Protein AF-A0A3B8XHL0-F1 (afdb_monomer)

Foldseek 3Di:
DVVVVVVPDPDDLFDLVVLCVVVVVVVVVLVVCCVPDDPDCPVVVVVSVVSVVVRVVVSVVVVVLVVVLVLLVVLCVVDPQDPLLVQVLVCQSPPDPDWDFLVNSCVSSVHDSVVSVVSVVVCVVSLQWDWDPDPDPTITIHGDDPVSSVVSPDDPPDD

Structure (mmCIF, N/CA/C/O backbone):
data_AF-A0A3B8XHL0-F1
#
_entry.id   AF-A0A3B8XHL0-F1
#
loop_
_atom_site.group_PDB
_atom_site.id
_atom_site.type_symbol
_atom_site.label_atom_id
_atom_site.label_alt_id
_atom_site.label_comp_id
_atom_site.label_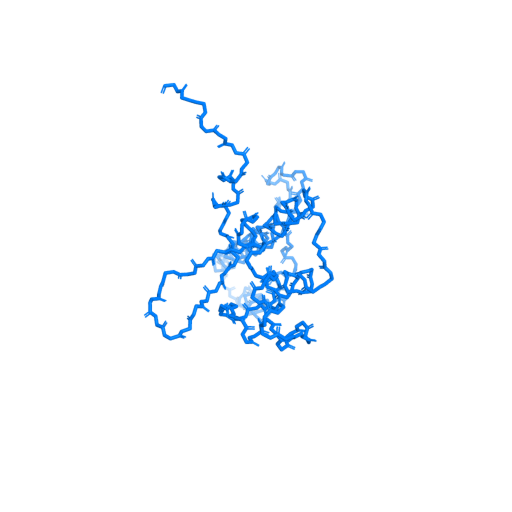asym_id
_atom_site.label_entity_id
_atom_site.label_seq_id
_atom_site.pdbx_PDB_ins_code
_atom_site.Cartn_x
_atom_site.Cartn_y
_atom_site.Cartn_z
_atom_site.occupancy
_atom_site.B_iso_or_equiv
_atom_site.auth_seq_id
_atom_site.auth_comp_id
_atom_site.auth_asym_id
_atom_site.auth_atom_id
_atom_site.pdbx_PDB_model_num
ATOM 1 N N . MET A 1 1 ? 10.069 9.871 -30.631 1.00 48.34 1 MET A N 1
ATOM 2 C CA . MET A 1 1 ? 10.544 8.569 -30.115 1.00 48.34 1 MET A CA 1
ATOM 3 C C . MET A 1 1 ? 9.911 7.449 -30.929 1.00 48.34 1 MET A C 1
ATOM 5 O O . MET A 1 1 ? 8.691 7.415 -31.005 1.00 48.34 1 MET A O 1
ATOM 9 N N . ALA A 1 2 ? 10.701 6.586 -31.573 1.00 53.16 2 ALA A N 1
ATOM 10 C CA . ALA A 1 2 ? 10.200 5.535 -32.471 1.00 53.16 2 ALA A CA 1
ATOM 11 C C . ALA A 1 2 ? 9.387 4.441 -31.746 1.00 53.16 2 ALA A C 1
ATOM 13 O O . ALA A 1 2 ? 8.385 3.985 -32.288 1.00 53.16 2 ALA A O 1
ATOM 14 N N . LEU A 1 3 ? 9.716 4.117 -30.487 1.00 49.75 3 LEU A N 1
ATOM 15 C CA . LEU A 1 3 ? 8.940 3.164 -29.675 1.00 49.75 3 LEU A CA 1
ATOM 16 C C . LEU A 1 3 ? 7.493 3.604 -29.433 1.00 49.75 3 LEU A C 1
ATOM 18 O O . LEU A 1 3 ? 6.574 2.802 -29.510 1.00 49.75 3 LEU A O 1
ATOM 22 N N . ALA A 1 4 ? 7.279 4.902 -29.221 1.00 47.94 4 ALA A N 1
ATOM 23 C CA . ALA A 1 4 ? 5.952 5.474 -29.007 1.00 47.94 4 ALA A CA 1
ATOM 24 C C . ALA A 1 4 ? 4.995 5.298 -30.196 1.00 47.94 4 ALA A C 1
ATOM 26 O O . ALA A 1 4 ? 3.788 5.429 -30.026 1.00 47.94 4 ALA A O 1
ATOM 27 N N . ARG A 1 5 ? 5.532 5.079 -31.403 1.00 52.53 5 ARG A N 1
ATOM 28 C CA . ARG A 1 5 ? 4.739 4.815 -32.610 1.00 52.53 5 ARG A CA 1
ATOM 29 C C . ARG A 1 5 ? 4.488 3.320 -32.821 1.00 52.53 5 ARG A C 1
ATOM 31 O O . ARG A 1 5 ? 3.521 2.985 -33.491 1.00 52.53 5 ARG A O 1
ATOM 38 N N . ALA A 1 6 ? 5.336 2.455 -32.262 1.00 55.34 6 ALA A N 1
ATOM 39 C CA . ALA A 1 6 ? 5.222 1.004 -32.383 1.00 55.34 6 ALA A CA 1
ATOM 40 C C . ALA A 1 6 ? 4.191 0.407 -31.409 1.00 55.34 6 ALA A C 1
ATOM 42 O O . ALA A 1 6 ? 3.508 -0.540 -31.771 1.00 55.34 6 ALA A O 1
ATOM 43 N N . ASP A 1 7 ? 4.043 0.991 -30.216 1.00 53.34 7 ASP A N 1
ATOM 44 C CA . ASP A 1 7 ? 3.249 0.403 -29.125 1.00 53.34 7 ASP A CA 1
ATOM 45 C C . ASP A 1 7 ? 1.727 0.637 -29.239 1.00 53.34 7 ASP A C 1
ATOM 47 O O . ASP A 1 7 ? 0.954 0.046 -28.500 1.00 53.34 7 ASP A O 1
ATOM 51 N N . GLN A 1 8 ? 1.275 1.522 -30.145 1.00 52.91 8 GLN A N 1
ATOM 52 C CA . GLN A 1 8 ? -0.135 1.915 -30.388 1.00 52.91 8 GLN A CA 1
ATOM 53 C C . GLN A 1 8 ? -1.006 2.239 -29.143 1.00 52.91 8 GLN A C 1
ATOM 55 O O . GLN A 1 8 ? -2.196 2.527 -29.282 1.00 52.91 8 GLN A O 1
ATOM 60 N N . ALA A 1 9 ? -0.436 2.274 -27.938 1.00 52.91 9 ALA A N 1
ATOM 61 C CA . ALA A 1 9 ? -1.136 2.531 -26.691 1.00 52.91 9 ALA A CA 1
ATOM 62 C C . ALA A 1 9 ? -1.371 4.037 -26.493 1.00 52.91 9 ALA A C 1
ATOM 64 O O . ALA A 1 9 ? -0.444 4.852 -26.532 1.00 52.91 9 ALA A O 1
ATOM 65 N N . ARG A 1 10 ? -2.640 4.415 -26.284 1.00 52.19 10 ARG A N 1
ATOM 66 C CA . ARG A 1 10 ? -3.069 5.808 -26.050 1.00 52.19 10 ARG A CA 1
ATOM 67 C C . ARG A 1 10 ? -2.586 6.372 -24.712 1.00 52.19 10 ARG A C 1
ATOM 69 O O . ARG A 1 10 ? -2.376 7.577 -24.619 1.00 52.19 10 ARG A O 1
ATOM 76 N N . GLU A 1 11 ? -2.390 5.520 -23.711 1.00 52.34 11 GLU A N 1
ATOM 77 C CA . GLU A 1 11 ? -1.971 5.903 -22.362 1.00 52.34 11 GLU A CA 1
ATOM 78 C C . GLU A 1 11 ? -0.703 5.131 -21.986 1.00 52.34 11 GLU A C 1
ATOM 80 O O . GLU A 1 11 ? -0.648 3.910 -22.123 1.00 52.34 11 GLU A O 1
ATOM 85 N N . ARG A 1 12 ? 0.344 5.853 -21.564 1.00 59.66 12 ARG A N 1
ATOM 86 C CA . ARG A 1 12 ? 1.608 5.250 -21.124 1.00 59.66 12 ARG A CA 1
ATOM 87 C C . ARG A 1 12 ? 1.632 5.194 -19.613 1.00 59.66 12 ARG A C 1
ATOM 89 O O . ARG A 1 12 ? 1.682 6.234 -18.963 1.00 59.66 12 ARG A O 1
ATOM 96 N N . PHE A 1 13 ? 1.677 3.983 -19.083 1.00 62.22 13 PHE A N 1
ATOM 97 C CA . PHE A 1 13 ? 1.801 3.759 -17.647 1.00 62.22 13 PHE A CA 1
ATOM 98 C C . PHE A 1 13 ? 3.260 3.562 -17.198 1.00 62.22 13 PHE A C 1
ATOM 100 O O . PHE A 1 13 ? 3.518 3.520 -16.003 1.00 62.22 13 PHE A O 1
ATOM 107 N N . TYR A 1 14 ? 4.225 3.525 -18.132 1.00 62.94 14 TYR A N 1
ATOM 108 C CA . TYR A 1 14 ? 5.657 3.364 -17.849 1.00 62.94 14 TYR A CA 1
ATOM 109 C C . TYR A 1 14 ? 6.500 4.577 -18.282 1.00 62.94 14 TYR A C 1
ATOM 111 O O . TYR A 1 14 ? 6.218 5.243 -19.283 1.00 62.94 14 TYR A O 1
ATOM 119 N N . SER A 1 15 ? 7.581 4.846 -17.537 1.00 74.62 15 SER A N 1
ATOM 120 C CA . SER A 1 15 ? 8.546 5.915 -17.828 1.00 74.62 15 SER A CA 1
ATOM 121 C C . SER A 1 15 ? 9.933 5.339 -18.077 1.00 74.62 15 SER A C 1
ATOM 123 O O . SER A 1 15 ? 10.700 5.053 -17.162 1.00 74.62 15 SER A O 1
ATOM 125 N N . MET A 1 16 ? 10.274 5.206 -19.355 1.00 71.44 16 MET A N 1
ATOM 126 C CA . MET A 1 16 ? 11.576 4.696 -19.772 1.00 71.44 16 MET A CA 1
ATOM 127 C C . MET A 1 16 ? 12.726 5.616 -19.317 1.00 71.44 16 MET A C 1
ATOM 129 O O . MET A 1 16 ? 13.761 5.136 -18.870 1.00 71.44 16 MET A O 1
ATOM 133 N N . SER A 1 17 ? 12.531 6.939 -19.327 1.00 75.12 17 SER A N 1
ATOM 134 C CA . SER A 1 17 ? 13.532 7.885 -18.816 1.00 75.12 17 SER A CA 1
ATOM 135 C C . SER A 1 17 ? 13.755 7.758 -17.307 1.00 75.12 17 SER A C 1
ATOM 137 O O . SER A 1 17 ? 14.884 7.919 -16.857 1.00 75.12 17 SER A O 1
ATOM 139 N N . ALA A 1 18 ? 12.712 7.440 -16.529 1.00 77.19 18 ALA A N 1
ATOM 140 C CA . ALA A 1 18 ? 12.878 7.149 -15.104 1.00 77.19 18 ALA A CA 1
ATOM 141 C C . ALA A 1 18 ? 13.705 5.870 -14.894 1.00 77.19 18 ALA A C 1
ATOM 143 O O . ALA A 1 18 ? 14.584 5.849 -14.037 1.00 77.19 18 ALA A O 1
ATOM 144 N N . GLN A 1 19 ? 13.489 4.844 -15.727 1.00 77.50 19 GLN A N 1
ATOM 145 C CA . GLN A 1 19 ? 14.264 3.606 -15.656 1.00 77.50 19 GLN A CA 1
ATOM 146 C C . GLN A 1 19 ? 15.728 3.786 -16.072 1.00 77.50 19 GLN A C 1
ATOM 148 O O . GLN A 1 19 ? 16.622 3.255 -15.416 1.00 77.50 19 GLN A O 1
ATOM 153 N N . ILE A 1 20 ? 15.993 4.574 -17.117 1.00 76.62 20 ILE A N 1
ATOM 154 C CA . ILE A 1 20 ? 17.365 4.929 -17.505 1.00 76.62 20 ILE A CA 1
ATOM 155 C C . ILE A 1 20 ? 18.081 5.667 -16.376 1.00 76.62 20 ILE A C 1
ATOM 157 O O . ILE A 1 20 ? 19.248 5.384 -16.127 1.00 76.62 20 ILE A O 1
ATOM 161 N N . GLU A 1 21 ? 17.415 6.597 -15.689 1.00 78.69 21 GLU A N 1
ATOM 162 C CA . GLU A 1 21 ? 18.031 7.344 -14.586 1.00 78.69 21 GLU A CA 1
ATOM 163 C C . GLU A 1 21 ? 18.417 6.422 -13.418 1.00 78.69 21 GLU A C 1
ATOM 165 O O . GLU A 1 21 ? 19.510 6.554 -12.861 1.00 78.69 21 GLU A O 1
ATOM 170 N N . LEU A 1 22 ? 17.568 5.440 -13.090 1.00 78.81 22 LEU A N 1
ATOM 171 C CA . LEU A 1 22 ? 17.883 4.401 -12.101 1.00 78.81 22 LEU A CA 1
ATOM 172 C C . LEU A 1 22 ? 19.097 3.557 -12.518 1.00 78.81 22 LEU A C 1
ATOM 174 O O . LEU A 1 22 ? 19.892 3.142 -11.675 1.00 78.81 22 LEU A O 1
ATOM 178 N N . GLU A 1 23 ? 19.275 3.343 -13.820 1.00 78.62 23 GLU A N 1
ATOM 179 C CA . GLU A 1 23 ? 20.342 2.528 -14.398 1.00 78.62 23 GLU A CA 1
ATOM 180 C C . GLU A 1 23 ? 21.449 3.349 -15.070 1.00 78.62 23 GLU A C 1
ATOM 182 O O . GLU A 1 23 ? 22.169 2.828 -15.927 1.00 78.62 23 GLU A O 1
ATOM 187 N N . ARG A 1 24 ? 21.634 4.621 -14.675 1.00 82.69 24 ARG A N 1
ATOM 188 C CA . ARG A 1 24 ? 22.486 5.571 -15.418 1.00 82.69 24 ARG A CA 1
ATOM 189 C C . ARG A 1 24 ? 23.879 5.028 -15.722 1.00 82.69 24 ARG A C 1
ATOM 191 O O . ARG A 1 24 ? 24.453 5.317 -16.764 1.00 82.69 24 ARG A O 1
ATOM 198 N N . ARG A 1 25 ? 24.439 4.254 -14.788 1.00 78.69 25 ARG A N 1
ATOM 199 C CA . ARG A 1 25 ? 25.781 3.687 -14.909 1.00 78.69 25 ARG A CA 1
ATOM 200 C C . ARG A 1 25 ? 25.841 2.683 -16.056 1.00 78.69 25 ARG A C 1
ATOM 202 O O . ARG A 1 25 ? 26.665 2.843 -16.942 1.00 78.69 25 ARG A O 1
ATOM 209 N N . ALA A 1 26 ? 24.907 1.735 -16.086 1.00 76.69 26 ALA A N 1
ATOM 210 C CA . ALA A 1 26 ? 24.812 0.758 -17.163 1.00 76.69 26 ALA A CA 1
ATOM 211 C C . ALA A 1 26 ? 24.522 1.433 -18.513 1.00 76.69 26 ALA A C 1
ATOM 213 O O . ALA A 1 26 ? 25.085 1.034 -19.526 1.00 76.69 26 ALA A O 1
ATOM 214 N N . TYR A 1 27 ? 23.710 2.495 -18.522 1.00 79.00 27 TYR A N 1
ATOM 215 C CA . TYR A 1 27 ? 23.472 3.297 -19.723 1.00 79.00 27 TYR A CA 1
ATOM 216 C C . TYR A 1 27 ? 24.771 3.896 -20.291 1.00 79.00 27 TYR A C 1
ATOM 218 O O . TYR A 1 27 ? 25.044 3.747 -21.482 1.00 79.00 27 TYR A O 1
ATOM 226 N N . TYR A 1 28 ? 25.592 4.536 -19.451 1.00 78.56 28 TYR A N 1
ATOM 227 C CA . TYR A 1 28 ? 26.866 5.111 -19.892 1.00 78.56 28 TYR A CA 1
ATOM 228 C C . TYR A 1 28 ? 27.919 4.049 -20.234 1.00 78.56 28 TYR A C 1
ATOM 230 O O . TYR A 1 28 ? 28.637 4.241 -21.210 1.00 78.56 28 TYR A O 1
ATOM 238 N N . ASP A 1 29 ? 27.956 2.916 -19.526 1.00 80.19 29 ASP A N 1
ATOM 239 C CA . ASP A 1 29 ? 28.851 1.792 -19.840 1.00 80.19 29 ASP A CA 1
ATOM 240 C C . ASP A 1 29 ? 28.563 1.232 -21.250 1.00 80.19 29 ASP A C 1
ATOM 242 O O . ASP A 1 29 ? 29.480 0.973 -22.032 1.00 80.19 29 ASP A O 1
ATOM 246 N N . GLN A 1 30 ? 27.281 1.101 -21.619 1.00 74.81 30 GLN A N 1
ATOM 247 C CA . GLN A 1 30 ? 26.883 0.696 -22.973 1.00 74.81 30 GLN A CA 1
ATOM 248 C C . GLN A 1 30 ? 27.214 1.771 -24.017 1.00 74.81 30 GLN A C 1
ATOM 250 O O . GLN A 1 30 ? 27.659 1.445 -25.116 1.00 74.81 30 GLN A O 1
ATOM 255 N N . LEU A 1 31 ? 27.029 3.053 -23.687 1.00 76.94 31 LEU A N 1
ATOM 256 C CA . LEU A 1 31 ? 27.335 4.163 -24.593 1.00 76.94 31 LEU A CA 1
ATOM 257 C C . LEU A 1 31 ? 28.843 4.261 -24.883 1.00 76.94 31 LEU A C 1
ATOM 259 O O . LEU A 1 31 ? 29.242 4.474 -26.026 1.00 76.94 31 LEU A O 1
ATOM 263 N N . GLU A 1 32 ? 29.677 4.070 -23.860 1.00 75.00 32 GLU A N 1
ATOM 264 C CA . GLU A 1 32 ? 31.137 4.079 -23.975 1.00 75.00 32 GLU A CA 1
ATOM 265 C C . GLU A 1 32 ? 31.648 2.862 -24.762 1.00 75.00 32 GLU A C 1
ATOM 267 O O . GLU A 1 32 ? 32.532 3.007 -25.611 1.00 75.00 32 GLU A O 1
ATOM 272 N N . GLY A 1 33 ? 31.050 1.682 -24.553 1.00 66.69 33 GLY A N 1
ATOM 273 C CA . GLY A 1 33 ? 31.362 0.469 -25.317 1.00 66.69 33 GLY A CA 1
ATOM 274 C C . GLY A 1 33 ? 31.061 0.602 -26.814 1.00 66.69 33 GLY A C 1
ATOM 275 O O . GLY A 1 33 ? 31.861 0.171 -27.641 1.00 66.69 33 GLY A O 1
ATOM 276 N N . GLN A 1 34 ? 29.960 1.269 -27.170 1.00 66.50 34 GLN A N 1
ATOM 277 C CA . GLN A 1 34 ?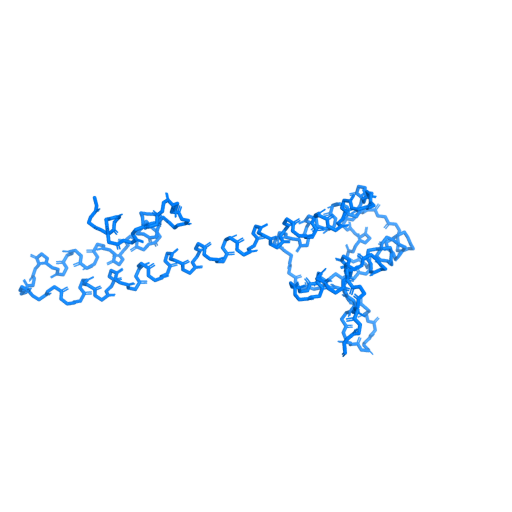 29.578 1.527 -28.565 1.00 66.50 34 GLN A CA 1
ATOM 278 C C . GLN A 1 34 ? 30.439 2.615 -29.232 1.00 66.50 34 GLN A C 1
ATOM 280 O O . GLN A 1 34 ? 30.628 2.597 -30.443 1.00 66.50 34 GLN A O 1
ATOM 285 N N . GLN A 1 35 ? 31.001 3.555 -28.463 1.00 63.91 35 GLN A N 1
ATOM 286 C CA . GLN A 1 35 ? 31.886 4.606 -28.992 1.00 63.91 35 GLN A CA 1
ATOM 287 C C . GLN A 1 35 ? 33.334 4.147 -29.224 1.00 63.91 35 GLN A C 1
ATOM 289 O O . GLN A 1 35 ? 34.085 4.835 -29.917 1.00 63.91 35 GLN A O 1
ATOM 294 N N . ARG A 1 36 ? 33.748 3.016 -28.639 1.00 63.12 36 ARG A N 1
ATOM 295 C CA . ARG A 1 36 ? 35.120 2.482 -28.731 1.00 63.12 36 ARG A CA 1
ATOM 296 C C . ARG A 1 36 ? 35.218 1.109 -29.416 1.00 63.12 36 ARG A C 1
ATOM 298 O O . ARG A 1 36 ? 36.324 0.582 -29.517 1.00 63.12 36 ARG A O 1
ATOM 305 N N . GLY A 1 37 ? 34.096 0.537 -29.856 1.00 61.53 37 GLY A N 1
ATOM 306 C CA . GLY A 1 37 ? 33.991 -0.819 -30.405 1.00 61.53 37 GLY A CA 1
ATOM 307 C C . GLY A 1 37 ? 33.569 -0.888 -31.877 1.00 61.53 37 GLY A C 1
ATOM 308 O O . GLY A 1 37 ? 33.370 0.130 -32.535 1.00 61.53 37 GLY A O 1
ATOM 309 N N . ASP A 1 38 ? 33.457 -2.118 -32.385 1.00 65.62 38 ASP A N 1
ATOM 310 C CA . ASP A 1 38 ? 32.953 -2.442 -33.728 1.00 65.62 38 ASP A CA 1
ATOM 311 C C . ASP A 1 38 ? 31.447 -2.115 -33.866 1.00 65.62 38 ASP A C 1
ATOM 313 O O . ASP A 1 38 ? 30.757 -1.897 -32.872 1.00 65.62 38 ASP A O 1
ATOM 317 N N . THR A 1 39 ? 30.915 -2.121 -35.092 1.00 69.88 39 THR A N 1
ATOM 318 C CA . THR A 1 39 ? 29.533 -1.728 -35.467 1.00 69.88 39 THR A CA 1
ATOM 319 C C . THR A 1 39 ? 28.443 -2.679 -34.922 1.00 69.88 39 THR A C 1
ATOM 321 O O . THR A 1 39 ? 27.289 -2.637 -35.353 1.00 69.88 39 THR A O 1
ATOM 324 N N . ASP A 1 40 ? 28.782 -3.565 -33.983 1.00 75.56 40 ASP A N 1
ATOM 325 C CA . ASP A 1 40 ? 27.841 -4.489 -33.360 1.00 75.56 40 ASP A CA 1
ATOM 326 C C . ASP A 1 40 ? 27.020 -3.797 -32.258 1.00 75.56 40 ASP A C 1
ATOM 328 O O . ASP A 1 40 ? 27.442 -3.617 -31.112 1.00 75.56 40 ASP A O 1
ATOM 332 N N . ILE A 1 41 ? 25.790 -3.438 -32.620 1.00 81.25 41 ILE A N 1
ATOM 333 C CA . ILE A 1 41 ? 24.802 -2.816 -31.731 1.00 81.25 41 ILE A CA 1
ATOM 334 C C . ILE A 1 41 ? 24.019 -3.836 -30.886 1.00 81.25 41 ILE A C 1
ATOM 336 O O . ILE A 1 41 ? 23.161 -3.442 -30.091 1.00 81.25 41 ILE A O 1
ATOM 340 N N . THR A 1 42 ? 24.274 -5.140 -31.041 1.00 84.81 42 THR A N 1
ATOM 341 C CA . THR A 1 42 ? 23.531 -6.210 -30.351 1.00 84.81 42 THR A CA 1
ATOM 342 C C . THR A 1 42 ? 23.564 -6.078 -28.822 1.00 84.81 42 THR A C 1
ATOM 344 O O . THR A 1 42 ? 22.495 -6.172 -28.213 1.00 84.81 42 THR A O 1
ATOM 347 N N . PRO A 1 43 ? 24.711 -5.786 -28.168 1.00 82.19 43 PRO A N 1
ATOM 348 C CA . PRO A 1 43 ? 24.757 -5.617 -26.711 1.00 82.19 43 PRO A CA 1
ATOM 349 C C . PRO A 1 43 ? 23.923 -4.428 -26.219 1.00 82.19 43 PRO A C 1
ATOM 351 O O . PRO A 1 43 ? 23.260 -4.505 -25.183 1.00 82.19 43 PRO A O 1
ATOM 354 N N . TRP A 1 44 ? 23.904 -3.343 -26.998 1.00 79.56 44 TRP A N 1
ATOM 355 C CA . TRP A 1 44 ? 23.106 -2.163 -26.688 1.00 79.56 44 TRP A CA 1
ATOM 356 C C . TRP A 1 44 ? 21.606 -2.454 -26.813 1.00 79.56 44 TRP A C 1
ATOM 358 O O . TRP A 1 44 ? 20.835 -2.084 -25.928 1.00 79.56 44 TRP A O 1
ATOM 368 N N . LEU A 1 45 ? 21.192 -3.164 -27.871 1.00 83.00 45 LEU A N 1
ATOM 369 C CA . LEU A 1 45 ? 19.799 -3.582 -28.059 1.00 83.00 45 LEU A CA 1
ATOM 370 C C . LEU A 1 45 ? 19.328 -4.541 -26.957 1.00 83.00 45 LEU A C 1
ATOM 372 O O . LEU A 1 45 ? 18.222 -4.371 -26.447 1.00 83.00 45 LEU A O 1
ATOM 376 N N . ASP A 1 46 ? 20.156 -5.506 -26.554 1.00 86.19 46 ASP A N 1
ATOM 377 C CA . ASP A 1 46 ? 19.843 -6.428 -25.456 1.00 86.19 46 ASP A CA 1
ATOM 378 C C . ASP A 1 46 ? 19.642 -5.679 -24.129 1.00 86.19 46 ASP A C 1
ATOM 380 O O . ASP A 1 46 ? 18.620 -5.856 -23.457 1.00 86.19 46 ASP A O 1
ATOM 384 N N . TRP A 1 47 ? 20.561 -4.774 -23.776 1.00 85.19 47 TRP A N 1
ATOM 385 C CA . TRP A 1 47 ? 20.411 -3.942 -22.581 1.00 85.19 47 TRP A CA 1
ATOM 386 C C . TRP A 1 47 ? 19.155 -3.066 -22.652 1.00 85.19 47 TRP A C 1
ATOM 388 O O . TRP A 1 47 ? 18.393 -2.992 -21.684 1.00 85.19 47 TRP A O 1
ATOM 398 N N . PHE A 1 48 ? 18.907 -2.443 -23.804 1.00 80.50 48 PHE A N 1
ATOM 399 C CA . PHE A 1 48 ? 17.763 -1.565 -24.021 1.00 80.50 48 PHE A CA 1
ATOM 400 C C . PHE A 1 48 ? 16.428 -2.301 -23.854 1.00 80.50 48 PHE A C 1
ATOM 402 O O . PHE A 1 48 ? 15.539 -1.816 -23.153 1.00 80.50 48 PHE A O 1
ATOM 409 N N . LEU A 1 49 ? 16.283 -3.484 -24.458 1.00 86.56 49 LEU A N 1
ATOM 410 C CA . LEU A 1 49 ? 15.068 -4.295 -24.344 1.00 86.56 49 LEU A CA 1
ATOM 411 C C . LEU A 1 49 ? 14.848 -4.782 -22.909 1.00 86.56 49 LEU A C 1
ATOM 413 O O . LEU A 1 49 ? 13.721 -4.753 -22.418 1.00 86.56 49 LEU A O 1
ATOM 417 N N . LYS A 1 50 ? 15.918 -5.148 -22.197 1.00 86.88 50 LYS A N 1
ATOM 418 C CA . LYS A 1 50 ? 15.851 -5.499 -20.771 1.00 86.88 50 LYS A CA 1
ATOM 419 C C . LYS A 1 50 ? 15.440 -4.310 -19.896 1.00 86.88 50 LYS A C 1
ATOM 421 O O . LYS A 1 50 ? 14.645 -4.478 -18.975 1.00 86.88 50 LYS A O 1
ATOM 426 N N . CYS A 1 51 ? 15.965 -3.118 -20.178 1.00 81.31 51 CYS A N 1
ATOM 427 C CA . CYS A 1 51 ? 15.589 -1.879 -19.494 1.00 81.31 51 CYS A CA 1
ATOM 428 C C . CYS A 1 51 ? 14.106 -1.554 -19.725 1.00 81.31 51 CYS A C 1
ATOM 430 O O . CYS A 1 51 ? 13.378 -1.252 -18.780 1.00 81.31 51 CYS A O 1
ATOM 432 N N . LEU A 1 52 ? 13.632 -1.701 -20.965 1.00 82.12 52 LEU A N 1
ATOM 433 C CA . LEU A 1 52 ? 12.220 -1.543 -21.298 1.00 82.12 52 LEU A CA 1
ATOM 434 C C . LEU A 1 52 ? 11.339 -2.550 -20.547 1.00 82.12 52 LEU A C 1
ATOM 436 O O . LEU A 1 52 ? 10.332 -2.143 -19.974 1.00 82.12 52 LEU A O 1
ATOM 440 N N . GLY A 1 53 ? 11.732 -3.827 -20.506 1.00 87.06 53 GLY A N 1
ATOM 441 C CA . GLY A 1 53 ? 11.021 -4.862 -19.747 1.00 87.06 53 GLY A CA 1
ATOM 442 C C . GLY A 1 53 ? 10.849 -4.480 -18.276 1.00 87.06 53 GLY A C 1
ATOM 443 O O . GLY A 1 53 ? 9.726 -4.426 -17.785 1.00 87.06 53 GLY A O 1
ATOM 444 N N . ARG A 1 54 ? 11.936 -4.069 -17.609 1.00 86.12 54 ARG A N 1
ATOM 445 C CA . ARG A 1 54 ? 11.888 -3.617 -16.205 1.00 86.12 54 ARG A CA 1
ATOM 446 C C . ARG A 1 54 ? 11.029 -2.373 -15.988 1.00 86.12 54 ARG A C 1
ATOM 448 O O . ARG A 1 54 ? 10.432 -2.223 -14.923 1.00 86.12 54 ARG A O 1
ATOM 455 N N . ALA A 1 55 ? 10.981 -1.461 -16.959 1.00 79.19 55 ALA A N 1
ATOM 456 C CA . ALA A 1 55 ? 10.122 -0.281 -16.878 1.00 79.19 55 ALA A CA 1
ATOM 457 C C . ALA A 1 55 ? 8.632 -0.657 -16.950 1.00 79.19 55 ALA A C 1
ATOM 459 O O . ALA A 1 55 ? 7.815 -0.047 -16.262 1.00 79.19 55 ALA A O 1
ATOM 460 N N . ILE A 1 56 ? 8.286 -1.651 -17.774 1.00 84.31 56 ILE A N 1
ATOM 461 C CA . ILE A 1 56 ? 6.921 -2.176 -17.889 1.00 84.31 56 ILE A CA 1
ATOM 462 C C . ILE A 1 56 ? 6.532 -2.930 -16.613 1.00 84.31 56 ILE A C 1
ATOM 464 O O . ILE A 1 56 ? 5.461 -2.672 -16.075 1.00 84.31 56 ILE A O 1
ATOM 468 N N . GLU A 1 57 ? 7.411 -3.783 -16.082 1.00 87.75 57 GLU A N 1
ATOM 469 C CA . GLU A 1 57 ? 7.176 -4.514 -14.826 1.00 87.75 57 GLU A CA 1
ATOM 470 C C . GLU A 1 57 ? 6.906 -3.562 -13.651 1.00 87.75 57 GLU A C 1
ATOM 472 O O . GLU A 1 57 ? 5.921 -3.717 -12.937 1.00 87.75 57 GLU A O 1
ATOM 477 N N . GLN A 1 58 ? 7.710 -2.507 -13.493 1.00 82.88 58 GLN A N 1
ATOM 478 C CA . GLN A 1 58 ? 7.485 -1.512 -12.434 1.00 82.88 58 GLN A CA 1
ATOM 479 C C . GLN A 1 58 ? 6.180 -0.733 -12.599 1.00 82.88 58 GLN A C 1
ATOM 481 O O . GLN A 1 58 ? 5.548 -0.364 -11.607 1.00 82.88 58 GLN A O 1
ATOM 486 N N . ALA A 1 59 ? 5.783 -0.445 -13.838 1.00 79.62 59 ALA A N 1
ATOM 487 C CA . ALA A 1 59 ? 4.502 0.191 -14.103 1.00 79.62 59 ALA A CA 1
ATOM 488 C C . ALA A 1 59 ? 3.335 -0.721 -13.713 1.00 79.62 59 ALA A C 1
ATOM 490 O O . ALA A 1 59 ? 2.377 -0.247 -13.101 1.00 79.62 59 ALA A O 1
ATOM 491 N N . ASP A 1 60 ? 3.435 -2.012 -14.028 1.00 85.69 60 ASP A N 1
ATOM 492 C CA . ASP A 1 60 ? 2.432 -3.014 -13.676 1.00 85.69 60 ASP A CA 1
ATOM 493 C C . ASP A 1 60 ? 2.324 -3.189 -12.154 1.00 85.69 60 ASP A C 1
ATOM 495 O O . ASP A 1 60 ? 1.231 -3.097 -11.597 1.00 85.69 60 ASP A O 1
ATOM 499 N N . GLU A 1 61 ? 3.453 -3.298 -11.445 1.00 87.25 61 GLU A N 1
ATOM 500 C CA . GLU A 1 61 ? 3.484 -3.357 -9.977 1.00 87.25 61 GLU A CA 1
ATOM 501 C C . GLU A 1 61 ? 2.872 -2.106 -9.331 1.00 87.25 61 GLU A C 1
ATOM 503 O O . GLU A 1 61 ? 2.067 -2.194 -8.396 1.00 87.25 61 GLU A O 1
ATOM 508 N N . MET A 1 62 ? 3.224 -0.919 -9.839 1.00 84.75 62 MET A N 1
ATOM 509 C CA . MET A 1 62 ? 2.668 0.340 -9.352 1.00 84.75 62 MET A CA 1
ATOM 510 C C . MET A 1 62 ? 1.155 0.384 -9.570 1.00 84.75 62 MET A C 1
ATOM 512 O O . MET A 1 62 ? 0.414 0.694 -8.633 1.00 84.75 62 MET A O 1
ATOM 516 N N . LEU A 1 63 ? 0.689 0.044 -10.773 1.00 87.56 63 LEU A N 1
ATOM 517 C CA . LEU A 1 63 ? -0.728 0.039 -11.113 1.00 87.56 63 LEU A CA 1
ATOM 518 C C . LEU A 1 63 ? -1.501 -0.980 -10.270 1.00 87.56 63 LEU A C 1
ATOM 520 O O . LEU A 1 63 ? -2.538 -0.630 -9.704 1.00 87.56 63 LEU A O 1
ATOM 524 N N . GLY A 1 64 ? -0.967 -2.192 -10.114 1.00 88.81 64 GLY A N 1
ATOM 525 C CA . GLY A 1 64 ? -1.515 -3.226 -9.241 1.00 88.81 64 GLY A CA 1
ATOM 526 C C . GLY A 1 64 ? -1.670 -2.724 -7.807 1.00 88.81 64 GLY A C 1
ATOM 527 O O . GLY A 1 64 ? -2.754 -2.813 -7.231 1.00 88.81 64 GLY A O 1
ATOM 528 N N . SER A 1 65 ? -0.643 -2.072 -7.254 1.00 88.50 65 SER A N 1
ATOM 529 C CA . SER A 1 65 ? -0.715 -1.505 -5.900 1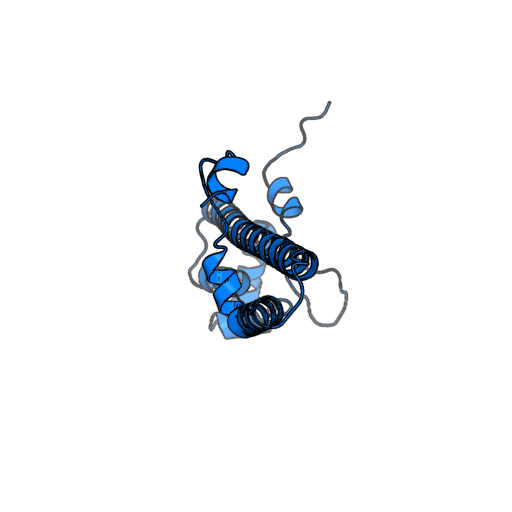.00 88.50 65 SER A CA 1
ATOM 530 C C . SER A 1 65 ? -1.797 -0.422 -5.757 1.00 88.50 65 SER A C 1
ATOM 532 O O . SER A 1 65 ? -2.504 -0.376 -4.747 1.00 88.50 65 SER A O 1
ATOM 534 N N . VAL A 1 66 ? -1.970 0.432 -6.772 1.00 90.12 66 VAL A N 1
ATOM 535 C CA . VAL A 1 66 ? -2.979 1.503 -6.781 1.00 90.12 66 VAL A CA 1
ATOM 536 C C . VAL A 1 66 ? -4.387 0.919 -6.883 1.00 90.12 66 VAL A C 1
ATOM 538 O O . VAL A 1 66 ? -5.264 1.296 -6.101 1.00 90.12 66 VAL A O 1
ATOM 541 N N . LEU A 1 67 ? -4.607 -0.026 -7.801 1.00 91.50 67 LEU A N 1
ATOM 542 C CA . LEU A 1 67 ? -5.894 -0.702 -7.976 1.00 91.50 67 LEU A CA 1
ATOM 543 C C . LEU A 1 67 ? -6.280 -1.501 -6.731 1.00 91.50 67 LEU A C 1
ATOM 545 O O . LEU A 1 67 ? -7.426 -1.430 -6.285 1.00 91.50 67 LEU A O 1
ATOM 549 N N . TYR A 1 68 ? -5.323 -2.199 -6.122 1.00 92.94 68 TYR A N 1
ATOM 550 C CA . TYR A 1 68 ? -5.535 -2.922 -4.877 1.00 92.94 68 TYR A CA 1
ATOM 551 C C . TYR A 1 68 ? -5.978 -1.990 -3.741 1.00 92.94 68 TYR A C 1
ATOM 553 O O . TYR A 1 68 ? -7.013 -2.226 -3.109 1.00 92.94 68 TYR A O 1
ATOM 561 N N . LYS A 1 69 ? -5.262 -0.874 -3.527 1.00 93.81 69 LYS A N 1
ATOM 562 C CA . LYS A 1 69 ? -5.650 0.153 -2.543 1.00 93.81 69 LYS A CA 1
ATOM 563 C C . LYS A 1 69 ? -7.059 0.678 -2.803 1.00 93.81 69 LYS A C 1
ATOM 565 O O . LYS A 1 69 ? -7.843 0.807 -1.863 1.00 93.81 69 LYS A O 1
ATOM 570 N N . ALA A 1 70 ? -7.394 0.956 -4.063 1.00 92.12 70 ALA A N 1
ATOM 571 C CA . ALA A 1 70 ? -8.718 1.433 -4.439 1.00 92.12 70 ALA A CA 1
ATOM 572 C C . ALA A 1 70 ? -9.816 0.417 -4.086 1.00 92.12 70 ALA A C 1
ATOM 574 O O . ALA A 1 70 ? -10.818 0.805 -3.487 1.00 92.12 70 ALA A O 1
ATOM 575 N N . ARG A 1 71 ? -9.615 -0.876 -4.375 1.00 93.50 71 ARG A N 1
ATOM 576 C CA . ARG A 1 71 ? -10.579 -1.943 -4.045 1.00 93.50 71 ARG A CA 1
ATOM 577 C C . ARG A 1 71 ? -10.801 -2.081 -2.538 1.00 93.50 71 ARG A C 1
ATOM 579 O O . ARG A 1 71 ? -11.947 -2.122 -2.092 1.00 93.50 71 ARG A O 1
ATOM 586 N N . VAL A 1 72 ? -9.730 -2.069 -1.740 1.00 94.75 72 VAL A N 1
ATOM 587 C CA . VAL A 1 72 ?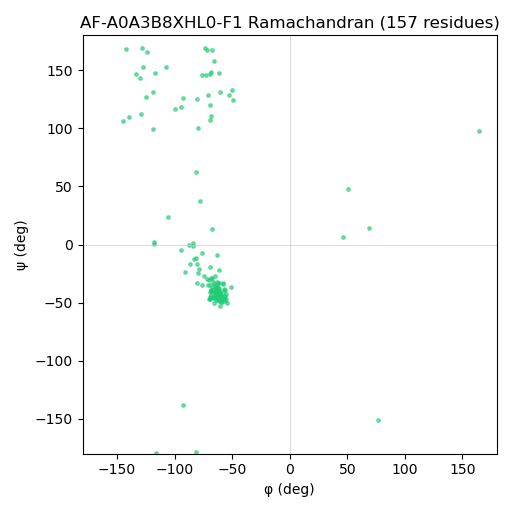 -9.841 -2.108 -0.269 1.00 94.75 72 VAL A CA 1
ATOM 588 C C . VAL A 1 72 ? -10.644 -0.910 0.247 1.00 94.75 72 VAL A C 1
ATOM 590 O O . VAL A 1 72 ? -11.534 -1.072 1.083 1.00 94.75 72 VAL A O 1
ATOM 593 N N . TRP A 1 73 ? -10.391 0.292 -0.281 1.00 95.12 73 TRP A N 1
ATOM 594 C CA . TRP A 1 73 ? -11.139 1.491 0.108 1.00 95.12 73 TRP A CA 1
ATOM 595 C C . TRP A 1 73 ? -12.592 1.489 -0.366 1.00 95.12 73 TRP A C 1
ATOM 597 O O . TRP A 1 73 ? -13.458 1.959 0.369 1.00 95.12 73 TRP A O 1
ATOM 607 N N . GLN A 1 74 ? -12.894 0.927 -1.537 1.00 92.75 74 GLN A N 1
ATOM 608 C CA . GLN A 1 74 ? -14.273 0.737 -1.994 1.00 92.75 74 GLN A CA 1
ATOM 609 C C . GLN A 1 74 ? -15.069 -0.120 -1.003 1.00 92.75 74 GLN A C 1
ATOM 611 O O . GLN A 1 74 ? -16.140 0.297 -0.562 1.00 92.75 74 GLN A O 1
ATOM 616 N N . GLN A 1 75 ? -14.517 -1.255 -0.566 1.00 91.44 75 GLN A N 1
ATOM 617 C CA . 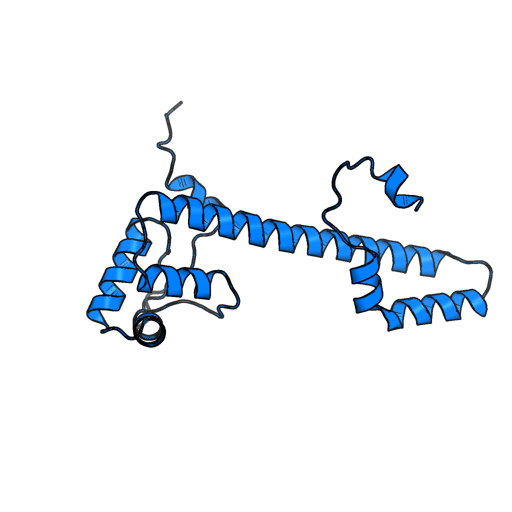GLN A 1 75 ? -15.148 -2.110 0.443 1.00 91.44 75 GLN A CA 1
ATOM 618 C C . GLN A 1 75 ? -15.228 -1.425 1.816 1.00 91.44 75 GLN A C 1
ATOM 620 O O . GLN A 1 75 ? -16.247 -1.504 2.507 1.00 91.44 75 GLN A O 1
ATOM 625 N N . ALA A 1 76 ? -14.186 -0.687 2.210 1.00 93.56 76 ALA A N 1
ATOM 626 C CA . ALA A 1 76 ? -14.179 0.057 3.466 1.00 93.56 76 ALA A CA 1
ATOM 627 C C . ALA A 1 76 ? -15.224 1.182 3.501 1.00 93.56 76 ALA A C 1
ATOM 629 O O . ALA A 1 76 ? -15.715 1.514 4.579 1.00 93.56 76 ALA A O 1
ATOM 630 N N . ASN A 1 77 ? -15.598 1.734 2.346 1.00 91.00 77 ASN A N 1
ATOM 631 C CA . ASN A 1 77 ? -16.575 2.813 2.231 1.00 91.00 77 ASN A CA 1
ATOM 632 C C . ASN A 1 77 ? -18.036 2.337 2.226 1.00 91.00 77 ASN A C 1
ATOM 634 O O . ASN A 1 77 ? -18.917 3.165 2.446 1.00 91.00 77 ASN A O 1
ATOM 638 N N . LEU A 1 78 ? -18.311 1.032 2.068 1.00 90.69 78 LEU A N 1
ATOM 639 C CA . LEU A 1 78 ? -19.670 0.480 2.222 1.00 90.69 78 LEU A CA 1
ATOM 640 C C . LEU A 1 78 ? -20.252 0.762 3.619 1.00 90.69 78 LEU A C 1
ATOM 642 O O . LEU A 1 78 ? -21.448 0.990 3.776 1.00 90.69 78 LEU A O 1
ATOM 646 N N . LYS A 1 79 ? -19.386 0.776 4.638 1.00 90.38 79 LYS A N 1
ATOM 647 C CA . LYS A 1 79 ? -19.697 1.158 6.019 1.00 90.38 79 LYS A CA 1
ATOM 648 C C . LYS A 1 79 ? -18.528 1.989 6.551 1.00 90.38 79 LYS A C 1
ATOM 650 O O . LYS A 1 79 ? -17.471 1.408 6.772 1.00 90.38 79 LYS A O 1
ATOM 655 N N . PRO A 1 80 ? -18.659 3.306 6.776 1.00 90.62 80 PRO A N 1
ATOM 656 C CA . PRO A 1 80 ? -17.522 4.151 7.140 1.00 90.62 80 PRO A CA 1
ATOM 657 C C . PRO A 1 80 ? -16.681 3.575 8.291 1.00 90.62 80 PRO A C 1
ATOM 659 O O . PRO A 1 80 ? -17.194 3.278 9.369 1.00 90.62 80 PRO A O 1
ATOM 662 N N . VAL A 1 81 ? -15.379 3.398 8.048 1.00 94.62 81 VAL A N 1
ATOM 663 C CA . VAL A 1 81 ? -14.409 3.023 9.089 1.00 94.62 81 VAL A CA 1
ATOM 664 C C . VAL A 1 81 ? -14.195 4.177 10.067 1.00 94.62 81 VAL A C 1
ATOM 666 O O . VAL A 1 81 ? -14.211 5.349 9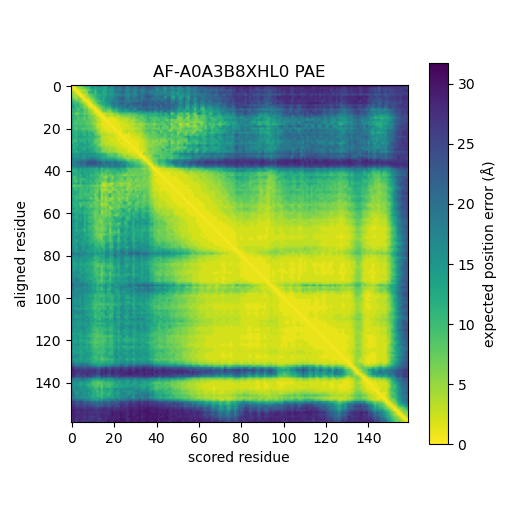.679 1.00 94.62 81 VAL A O 1
ATOM 669 N N . ASN A 1 82 ? -13.947 3.846 11.334 1.00 95.75 82 ASN A N 1
ATOM 670 C CA . ASN A 1 82 ? -13.538 4.840 12.326 1.00 95.75 82 ASN A CA 1
ATOM 671 C C . ASN A 1 82 ? -12.075 5.285 12.107 1.00 95.75 82 ASN A C 1
ATOM 673 O O . ASN A 1 82 ? -11.330 4.671 11.341 1.00 95.75 82 ASN A O 1
ATOM 677 N N . ASP A 1 83 ? -11.634 6.338 12.799 1.00 96.75 83 ASP A N 1
ATOM 678 C CA . ASP A 1 83 ? -10.291 6.904 12.589 1.00 96.75 83 ASP A CA 1
ATOM 679 C C . ASP A 1 83 ? -9.149 5.939 12.938 1.00 96.75 83 ASP A C 1
ATOM 681 O O . ASP A 1 83 ? -8.113 5.940 12.272 1.00 96.75 83 ASP A O 1
ATOM 685 N N . ARG A 1 84 ? -9.341 5.064 13.934 1.00 97.38 84 ARG A N 1
ATOM 686 C CA . ARG A 1 84 ? -8.345 4.045 14.311 1.00 97.38 84 ARG A CA 1
ATOM 687 C C . ARG A 1 84 ? -8.215 2.978 13.230 1.00 97.38 84 ARG A C 1
ATOM 689 O O . ARG A 1 84 ? -7.104 2.639 12.831 1.00 97.38 84 ARG A O 1
ATOM 696 N N . GLN A 1 85 ? -9.347 2.494 12.728 1.00 97.31 85 GLN A N 1
ATOM 697 C CA . GLN A 1 85 ? -9.407 1.538 11.627 1.00 97.31 85 GLN A CA 1
ATOM 698 C C . GLN A 1 85 ? -8.795 2.133 10.356 1.00 97.31 85 GLN A C 1
ATOM 700 O O . GLN A 1 85 ? -7.967 1.487 9.721 1.00 97.31 85 GLN A O 1
ATOM 705 N N . ARG A 1 86 ? -9.128 3.389 10.024 1.00 96.94 86 ARG A N 1
ATOM 706 C CA . ARG A 1 86 ? -8.544 4.118 8.888 1.00 96.94 86 ARG A CA 1
ATOM 707 C C . ARG A 1 86 ? -7.025 4.225 9.004 1.00 96.94 86 ARG A C 1
ATOM 709 O O . ARG A 1 86 ? -6.325 3.939 8.036 1.00 96.94 86 ARG A O 1
ATOM 716 N N . LEU A 1 87 ? -6.515 4.599 10.179 1.00 96.75 87 LEU A N 1
ATOM 717 C CA . LEU A 1 87 ? -5.077 4.671 10.448 1.00 96.75 87 LEU A CA 1
ATOM 718 C C . LEU A 1 87 ? -4.392 3.320 10.206 1.00 96.75 87 LEU A C 1
ATOM 720 O O . LEU A 1 87 ? -3.346 3.262 9.560 1.00 96.75 87 LEU A O 1
ATOM 724 N N . VAL A 1 88 ? -4.981 2.239 10.718 1.00 96.50 88 VAL A N 1
ATOM 725 C CA . VAL A 1 88 ? -4.418 0.893 10.584 1.00 96.50 88 VAL A CA 1
ATOM 726 C C . VAL A 1 88 ? -4.448 0.413 9.135 1.00 96.50 88 VAL A C 1
ATOM 728 O O . VAL A 1 88 ? -3.430 -0.081 8.658 1.00 96.50 88 VAL A O 1
ATOM 731 N N . LEU A 1 89 ? -5.565 0.595 8.428 1.00 96.44 89 LEU A N 1
ATOM 732 C CA . LEU A 1 89 ? -5.689 0.214 7.020 1.00 96.44 89 LEU A CA 1
ATOM 733 C C . LEU A 1 89 ? -4.690 0.973 6.145 1.00 96.44 89 LEU A C 1
ATOM 735 O O . LEU A 1 89 ? -3.964 0.334 5.392 1.00 96.44 89 LEU A O 1
ATOM 739 N N . ASN A 1 90 ? -4.569 2.297 6.305 1.00 95.50 90 ASN A N 1
ATOM 740 C CA . ASN A 1 90 ? -3.546 3.081 5.602 1.00 95.50 90 ASN A CA 1
ATOM 741 C C . ASN A 1 90 ? -2.146 2.532 5.878 1.00 95.50 90 ASN A C 1
ATOM 743 O O . ASN A 1 90 ? -1.390 2.255 4.952 1.00 95.50 90 ASN A O 1
ATOM 747 N N . ARG A 1 91 ? -1.819 2.286 7.155 1.00 95.19 91 ARG A N 1
ATOM 748 C CA . ARG A 1 91 ? -0.498 1.764 7.509 1.00 95.19 91 ARG A CA 1
ATOM 749 C C . ARG A 1 91 ? -0.229 0.413 6.858 1.00 95.19 91 ARG A C 1
ATOM 751 O O . ARG A 1 91 ? 0.898 0.223 6.419 1.00 95.19 91 ARG A O 1
ATOM 758 N N . MET A 1 92 ? -1.222 -0.483 6.831 1.00 95.31 92 MET A N 1
ATOM 759 C CA . MET A 1 92 ? -1.128 -1.825 6.245 1.00 95.31 92 M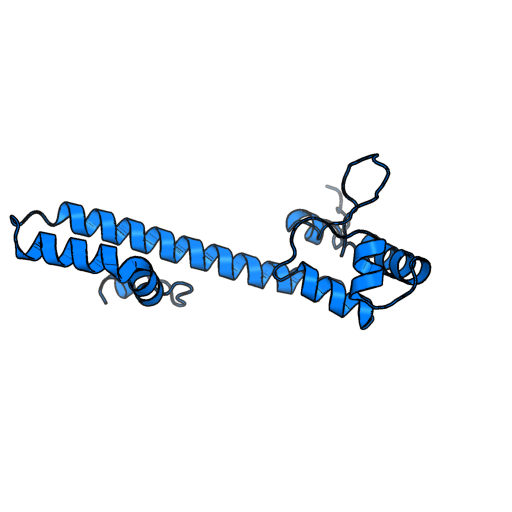ET A CA 1
ATOM 760 C C . MET A 1 92 ? -1.070 -1.826 4.714 1.00 95.31 92 MET A C 1
ATOM 762 O O . MET A 1 92 ? -0.462 -2.731 4.156 1.00 95.31 92 MET A O 1
ATOM 766 N N . LEU A 1 93 ? -1.689 -0.841 4.059 1.00 93.69 93 LEU A N 1
ATOM 767 C CA . LEU A 1 93 ? -1.673 -0.672 2.603 1.00 93.69 93 LEU A CA 1
ATOM 768 C C . LEU A 1 93 ? -0.373 -0.036 2.084 1.00 93.69 93 LEU A C 1
ATOM 770 O O . LEU A 1 93 ? -0.062 -0.163 0.902 1.00 93.69 93 LEU A O 1
ATOM 774 N N . ASP A 1 94 ? 0.365 0.665 2.941 1.00 89.81 94 ASP A N 1
ATOM 775 C CA . ASP A 1 94 ? 1.675 1.233 2.621 1.00 89.81 94 ASP A CA 1
ATOM 776 C C . ASP A 1 94 ? 2.806 0.253 3.010 1.00 89.81 94 ASP A C 1
ATOM 778 O O . ASP A 1 94 ? 2.714 -0.949 2.782 1.00 89.81 94 ASP A O 1
ATOM 782 N N . ASP A 1 95 ? 3.904 0.735 3.599 1.00 80.88 95 ASP A N 1
ATOM 783 C CA . ASP A 1 95 ? 5.087 -0.078 3.923 1.00 80.88 95 ASP A CA 1
ATOM 784 C C . ASP A 1 95 ? 4.926 -0.872 5.238 1.00 80.88 95 ASP A C 1
ATOM 786 O O . ASP A 1 95 ? 5.603 -0.608 6.243 1.00 80.88 95 ASP A O 1
ATOM 790 N N . PHE A 1 96 ? 3.959 -1.792 5.302 1.00 88.25 96 PHE A N 1
ATOM 791 C CA . PHE A 1 96 ? 3.752 -2.642 6.479 1.00 88.25 96 PHE A CA 1
ATOM 792 C C . PHE A 1 96 ? 4.460 -3.985 6.355 1.00 88.25 96 PHE A C 1
ATOM 794 O O . PHE A 1 96 ? 4.130 -4.821 5.519 1.00 88.25 96 PHE A O 1
ATOM 801 N N . ARG A 1 97 ? 5.404 -4.235 7.267 1.00 85.69 97 ARG A N 1
ATOM 802 C CA . ARG A 1 97 ? 6.156 -5.492 7.300 1.00 85.69 97 ARG A CA 1
ATOM 803 C C . ARG A 1 97 ? 5.513 -6.521 8.228 1.00 85.69 97 ARG A C 1
ATOM 805 O O . ARG A 1 97 ? 5.333 -6.292 9.431 1.00 85.69 97 ARG A O 1
ATOM 812 N N . GLY A 1 98 ? 5.253 -7.701 7.671 1.00 89.25 98 GLY A N 1
ATOM 813 C CA . GLY A 1 98 ? 4.675 -8.846 8.372 1.00 89.25 98 GLY A CA 1
ATOM 814 C C . GLY A 1 98 ? 3.171 -8.701 8.610 1.00 89.25 98 GLY A C 1
ATOM 815 O O . GLY A 1 98 ? 2.464 -8.057 7.844 1.00 89.25 98 GLY A O 1
ATOM 816 N N . HIS A 1 99 ? 2.670 -9.317 9.684 1.00 92.75 99 HIS A N 1
ATOM 817 C CA . HIS A 1 99 ? 1.236 -9.362 9.985 1.00 92.75 99 HIS A CA 1
ATOM 818 C C . HIS A 1 99 ? 0.841 -8.463 11.158 1.00 92.75 99 HIS A C 1
ATOM 820 O O . HIS A 1 99 ? 1.644 -8.175 12.060 1.00 92.75 99 HIS A O 1
ATOM 826 N N . MET A 1 100 ? -0.414 -8.018 11.133 1.00 95.00 100 MET A N 1
ATOM 827 C CA . MET A 1 100 ? -1.044 -7.284 12.220 1.00 95.00 100 MET A CA 1
ATOM 828 C C . MET A 1 100 ? -1.416 -8.249 13.343 1.00 95.00 100 MET A C 1
ATOM 830 O O . MET A 1 100 ? -1.773 -9.394 13.100 1.00 95.00 100 MET A O 1
ATOM 834 N N . ASN A 1 101 ? -1.343 -7.800 14.588 1.00 94.94 101 ASN A N 1
ATOM 835 C CA . ASN A 1 101 ? -1.905 -8.512 15.732 1.00 94.94 101 ASN A CA 1
ATOM 836 C C . ASN A 1 101 ? -2.507 -7.490 16.701 1.00 94.94 101 ASN A C 1
ATOM 838 O O . ASN A 1 101 ? -2.264 -6.288 16.565 1.00 94.94 101 ASN A O 1
ATOM 842 N N . THR A 1 102 ? -3.272 -7.954 17.687 1.00 95.25 102 THR A N 1
ATOM 843 C CA . THR A 1 102 ? -3.982 -7.071 18.626 1.00 95.25 102 THR A CA 1
ATOM 844 C C . THR A 1 102 ? -3.040 -6.109 19.355 1.00 95.25 102 THR A C 1
ATOM 846 O O . THR A 1 102 ? -3.358 -4.934 19.509 1.00 95.25 102 THR A O 1
ATOM 849 N N . SER A 1 103 ? -1.845 -6.561 19.753 1.00 94.50 103 SER A N 1
ATOM 850 C CA . SER A 1 103 ? -0.860 -5.717 20.441 1.00 94.50 103 SER A CA 1
ATOM 851 C C . SER A 1 103 ? -0.247 -4.648 19.529 1.00 94.50 103 SER A C 1
ATOM 853 O O . SER A 1 103 ? -0.064 -3.513 19.965 1.00 94.50 103 SER A O 1
ATOM 855 N N . LYS A 1 104 ? 0.068 -4.980 18.267 1.00 95.38 104 LYS A N 1
ATOM 856 C CA . LYS A 1 104 ? 0.543 -4.015 17.260 1.00 95.38 104 LYS A CA 1
ATOM 857 C C . LYS A 1 104 ? -0.537 -2.980 16.959 1.00 95.38 104 LYS A C 1
ATOM 859 O O . LYS A 1 104 ? -0.227 -1.793 16.926 1.00 95.38 104 LYS A O 1
ATOM 864 N N . TYR A 1 105 ? -1.787 -3.420 16.816 1.00 96.94 105 TYR A N 1
ATOM 865 C CA . TYR A 1 105 ? -2.928 -2.538 16.586 1.00 96.94 105 TYR A CA 1
ATOM 866 C C . TYR A 1 105 ? -3.108 -1.564 17.751 1.00 96.94 105 TYR A C 1
ATOM 868 O O . TYR A 1 105 ? -3.122 -0.357 17.536 1.00 96.94 105 TYR A O 1
ATOM 876 N N . ALA A 1 106 ? -3.179 -2.069 18.987 1.00 97.19 106 ALA A N 1
ATOM 877 C CA . ALA A 1 106 ? -3.350 -1.253 20.189 1.00 97.19 106 ALA A CA 1
ATOM 878 C C . ALA A 1 106 ? -2.263 -0.172 20.318 1.00 97.19 106 ALA A C 1
ATOM 880 O O . ALA A 1 106 ? -2.564 0.985 20.608 1.00 97.19 106 ALA A O 1
ATOM 881 N N . LYS A 1 107 ? -1.001 -0.528 20.031 1.00 96.25 107 LYS A N 1
ATOM 882 C CA . LYS A 1 107 ? 0.126 0.419 20.019 1.00 96.25 107 LYS A CA 1
ATOM 883 C C . LYS A 1 107 ? -0.000 1.463 18.907 1.00 96.25 107 LYS A C 1
ATOM 885 O O . LYS A 1 107 ? 0.215 2.642 19.170 1.00 96.25 107 LYS A O 1
ATOM 890 N N . LEU A 1 108 ? -0.349 1.044 17.689 1.00 95.25 108 LEU A N 1
ATOM 891 C CA . LEU A 1 108 ? -0.474 1.935 16.531 1.00 95.25 108 LEU A CA 1
ATOM 892 C C . LEU A 1 108 ? -1.637 2.923 16.699 1.00 95.25 108 LEU A C 1
ATOM 894 O O . LEU A 1 108 ? -1.471 4.118 16.479 1.00 95.25 108 LEU A O 1
ATOM 898 N N . ALA A 1 109 ? -2.796 2.423 17.128 1.00 96.50 109 ALA A N 1
ATOM 899 C CA . ALA A 1 109 ? -4.027 3.189 17.296 1.00 96.50 109 ALA A CA 1
ATOM 900 C C . ALA A 1 109 ? -4.168 3.854 18.677 1.00 96.50 109 ALA A C 1
ATOM 902 O O . ALA A 1 109 ? -5.174 4.519 18.927 1.00 96.50 109 ALA A O 1
ATOM 903 N N . LYS A 1 110 ? -3.182 3.673 19.570 1.00 96.81 110 LYS A N 1
ATOM 904 C CA . LYS A 1 110 ? -3.155 4.204 20.944 1.00 96.81 110 LYS A CA 1
ATOM 905 C C . LYS A 1 110 ? -4.441 3.896 21.725 1.00 96.81 110 LYS A C 1
ATOM 907 O O . LYS A 1 110 ? -5.029 4.776 22.348 1.00 96.81 110 LYS A O 1
ATOM 912 N N . CYS A 1 111 ? -4.887 2.644 21.680 1.00 96.81 111 CYS A N 1
ATOM 913 C CA . CYS A 1 111 ? -6.104 2.186 22.350 1.00 96.81 111 CYS A CA 1
ATOM 914 C C . CYS A 1 111 ? -5.850 0.944 23.219 1.00 96.81 111 CYS A C 1
ATOM 916 O O . CYS A 1 111 ? -4.781 0.336 23.159 1.00 96.81 111 CYS A O 1
ATOM 918 N N . SER A 1 112 ? -6.827 0.570 24.056 1.00 97.31 112 SER A N 1
ATOM 919 C CA . SER A 1 112 ? -6.738 -0.657 24.856 1.00 97.31 112 SER A CA 1
ATOM 920 C C . SER A 1 112 ? -6.749 -1.907 23.972 1.00 97.31 112 SER A C 1
ATOM 922 O O . SER A 1 112 ? -7.258 -1.891 22.849 1.00 97.31 112 SER A O 1
ATOM 924 N N . THR A 1 113 ? -6.238 -3.021 24.496 1.00 95.81 113 THR A N 1
ATOM 925 C CA . THR A 1 113 ? -6.280 -4.324 23.815 1.00 95.81 113 THR A CA 1
ATOM 926 C C . THR A 1 113 ? -7.702 -4.755 23.471 1.00 95.81 113 THR A C 1
ATOM 928 O O . THR A 1 113 ? -7.925 -5.274 22.381 1.00 95.81 113 THR A O 1
ATOM 931 N N . ASP A 1 114 ? -8.671 -4.485 24.348 1.00 97.06 114 ASP A N 1
ATOM 932 C CA . ASP A 1 114 ? -10.081 -4.811 24.105 1.00 97.06 114 ASP A CA 1
ATOM 933 C C . ASP A 1 114 ? -10.675 -3.970 22.974 1.00 97.06 114 ASP A C 1
ATOM 935 O O . ASP A 1 114 ? -11.405 -4.487 22.128 1.00 97.06 114 ASP A O 1
ATOM 939 N N . THR A 1 115 ? -10.326 -2.680 22.918 1.00 97.19 115 THR A N 1
ATOM 940 C CA . THR A 1 115 ? -10.748 -1.791 21.824 1.00 97.19 115 THR A CA 1
ATOM 941 C C . THR A 1 115 ? -10.128 -2.237 20.504 1.00 97.19 115 THR A C 1
ATOM 943 O O . THR A 1 115 ? -10.832 -2.348 19.505 1.00 97.19 115 THR A O 1
ATOM 946 N N . ALA A 1 116 ? -8.832 -2.560 20.505 1.00 97.25 116 ALA A N 1
ATOM 947 C CA . ALA A 1 116 ? -8.136 -3.079 19.334 1.00 97.25 116 ALA A CA 1
ATOM 948 C C . ALA A 1 116 ? -8.760 -4.386 18.828 1.00 97.25 116 ALA A C 1
ATOM 950 O O . ALA A 1 116 ? -8.973 -4.547 17.631 1.00 97.25 116 ALA A O 1
ATOM 951 N N . LEU A 1 117 ? -9.095 -5.311 19.732 1.00 96.12 117 LEU A N 1
ATOM 952 C CA . LEU A 1 117 ? -9.710 -6.584 19.365 1.00 96.12 117 LEU A CA 1
ATOM 953 C C . LEU A 1 117 ? -11.107 -6.390 18.763 1.00 96.12 117 LEU A C 1
ATOM 955 O O . LEU A 1 117 ? -11.448 -7.073 17.801 1.00 96.12 117 LEU A O 1
ATOM 959 N N . ARG A 1 118 ? -11.903 -5.457 19.301 1.00 96.94 118 ARG A N 1
ATOM 960 C CA . ARG A 1 118 ? -13.211 -5.090 18.734 1.00 96.94 118 ARG A CA 1
ATOM 961 C C . ARG A 1 118 ? -13.073 -4.481 17.341 1.00 96.94 118 ARG A C 1
ATOM 963 O O . ARG A 1 118 ? -13.762 -4.929 16.432 1.00 96.94 118 ARG A O 1
ATOM 970 N N . ASP A 1 119 ? -12.163 -3.521 17.166 1.00 97.38 119 ASP A N 1
ATOM 971 C CA . ASP A 1 119 ? -11.927 -2.896 15.861 1.00 97.38 119 ASP A CA 1
ATOM 972 C C . ASP A 1 119 ? -11.453 -3.934 14.821 1.00 97.38 119 ASP A C 1
ATOM 974 O O . ASP A 1 119 ? -11.937 -3.924 13.692 1.00 97.38 119 ASP A O 1
ATOM 978 N N . ILE A 1 120 ? -10.542 -4.844 15.197 1.00 96.69 120 ILE A N 1
ATOM 979 C CA . ILE A 1 120 ? -10.058 -5.925 14.321 1.00 96.69 120 ILE A CA 1
ATOM 980 C C . ILE A 1 120 ? -11.195 -6.873 13.940 1.00 96.69 120 ILE A C 1
ATOM 982 O O . ILE A 1 120 ? -11.295 -7.242 12.776 1.00 96.69 120 ILE A O 1
ATOM 986 N N . ARG A 1 121 ? -12.052 -7.266 14.890 1.00 95.88 121 ARG A N 1
ATOM 987 C CA . ARG A 1 121 ? -13.197 -8.140 14.599 1.00 95.88 121 ARG A CA 1
ATOM 988 C C . ARG A 1 121 ? -14.164 -7.502 13.604 1.00 95.88 121 ARG A C 1
ATOM 990 O O . ARG A 1 121 ? -14.544 -8.189 12.667 1.00 95.88 121 ARG A O 1
ATOM 997 N N . ASP A 1 122 ? -14.483 -6.210 13.749 1.00 96.19 122 ASP A N 1
ATOM 998 C CA . ASP A 1 122 ? -15.301 -5.487 12.754 1.00 96.19 122 ASP A CA 1
ATOM 999 C C . ASP A 1 122 ? -14.612 -5.488 11.381 1.00 96.19 122 ASP A C 1
ATOM 1001 O O . ASP A 1 122 ? -15.251 -5.776 10.377 1.00 96.19 122 ASP A O 1
ATOM 1005 N N . LEU A 1 123 ? -13.296 -5.250 11.315 1.00 96.00 123 LEU A N 1
ATOM 1006 C CA . LEU A 1 123 ? -12.561 -5.309 10.045 1.00 96.00 123 LEU A CA 1
ATOM 1007 C C . LEU A 1 123 ? -12.555 -6.714 9.420 1.00 96.00 123 LEU A C 1
ATOM 1009 O O . LEU A 1 123 ? -12.647 -6.823 8.200 1.00 96.00 123 LEU A O 1
ATOM 1013 N N . VAL A 1 124 ? -12.469 -7.776 10.225 1.00 95.25 124 VAL A N 1
ATOM 1014 C CA . VAL A 1 124 ? -12.523 -9.167 9.745 1.00 95.25 124 VAL A CA 1
ATOM 1015 C C . VAL A 1 124 ? -13.917 -9.535 9.248 1.00 95.25 124 VAL A C 1
ATOM 1017 O O . VAL A 1 124 ? -14.049 -10.069 8.153 1.00 95.25 124 VAL A O 1
ATOM 1020 N N . GLU A 1 125 ? -14.960 -9.204 10.009 1.00 94.06 125 GLU A N 1
ATOM 1021 C CA . GLU A 1 125 ? -16.359 -9.432 9.623 1.00 94.06 125 GLU A CA 1
ATOM 1022 C C . GLU A 1 125 ? -16.703 -8.731 8.304 1.00 94.06 125 GLU A C 1
ATOM 1024 O O . GLU A 1 125 ? -17.459 -9.240 7.483 1.00 94.06 125 GLU A O 1
ATOM 1029 N N . ARG A 1 126 ? -16.083 -7.575 8.068 1.00 92.62 126 ARG A N 1
ATOM 1030 C CA . ARG A 1 126 ? -16.242 -6.795 6.841 1.00 92.62 126 ARG A CA 1
ATOM 1031 C C . ARG A 1 126 ? -15.344 -7.249 5.694 1.00 92.62 126 ARG A C 1
ATOM 1033 O O . ARG A 1 126 ? -15.358 -6.594 4.656 1.00 92.62 126 ARG A O 1
ATOM 1040 N N . GLY A 1 127 ? -14.534 -8.292 5.876 1.00 93.50 127 GLY A N 1
ATOM 1041 C CA . GLY A 1 127 ? -13.590 -8.791 4.873 1.00 93.50 127 GLY A CA 1
ATOM 1042 C C . GLY A 1 127 ? -12.410 -7.857 4.579 1.00 93.50 127 GLY A C 1
ATOM 1043 O O . GLY A 1 127 ? -11.723 -8.045 3.584 1.00 93.50 127 GLY A O 1
ATOM 1044 N N . LEU A 1 128 ? -12.157 -6.849 5.421 1.00 95.50 128 LEU A N 1
ATOM 1045 C CA . LEU A 1 128 ? -11.032 -5.910 5.285 1.00 95.50 128 LEU A CA 1
ATOM 1046 C C . LEU A 1 128 ? -9.745 -6.432 5.934 1.00 95.50 128 LEU A C 1
ATOM 1048 O O . LEU A 1 128 ? -8.658 -5.929 5.652 1.00 95.50 128 LEU A O 1
ATOM 1052 N N . LEU A 1 129 ? -9.862 -7.433 6.806 1.00 96.00 129 LEU A N 1
ATOM 1053 C CA . LEU A 1 129 ? -8.751 -8.205 7.345 1.00 96.00 129 LEU A CA 1
ATOM 1054 C C . LEU A 1 129 ? -9.084 -9.693 7.292 1.00 96.00 129 LEU A C 1
ATOM 1056 O O . LEU A 1 129 ? -10.222 -10.096 7.499 1.00 96.00 129 LEU A O 1
ATOM 1060 N N . VAL A 1 130 ? -8.064 -10.516 7.085 1.00 95.06 130 VAL A N 1
ATOM 1061 C CA . VAL A 1 130 ? -8.174 -11.975 7.103 1.00 95.06 130 VAL A CA 1
ATOM 1062 C C . VAL A 1 130 ? -7.275 -12.507 8.205 1.00 95.06 130 VAL A C 1
ATOM 1064 O O . VAL A 1 130 ? -6.111 -12.111 8.321 1.00 95.06 130 VAL A O 1
ATOM 1067 N N . GLN A 1 131 ? -7.815 -13.388 9.043 1.00 93.56 131 GLN A N 1
ATOM 1068 C CA . GLN A 1 131 ? -7.027 -14.094 10.043 1.00 93.56 131 GLN A CA 1
ATOM 1069 C C . GLN A 1 131 ? -6.121 -15.114 9.345 1.00 93.56 131 GLN A C 1
ATOM 1071 O O . GLN A 1 131 ? -6.584 -15.915 8.540 1.00 93.56 131 GLN A O 1
ATOM 1076 N N . ASN A 1 132 ? -4.827 -15.092 9.657 1.00 91.06 132 ASN A N 1
ATOM 1077 C CA . ASN A 1 132 ? -3.890 -16.072 9.120 1.00 91.06 132 ASN A CA 1
ATOM 1078 C C . ASN A 1 132 ? -4.089 -17.445 9.770 1.00 91.06 132 ASN A C 1
ATOM 1080 O O . ASN A 1 132 ? -4.342 -17.541 10.976 1.00 91.06 132 ASN A O 1
ATOM 1084 N N . GLU A 1 133 ? -3.878 -18.502 8.987 1.00 81.75 133 GLU A N 1
ATOM 1085 C CA . GLU A 1 133 ? -3.791 -19.868 9.495 1.00 81.75 133 GLU A CA 1
ATOM 1086 C C . GLU A 1 133 ? -2.499 -20.033 10.308 1.00 81.75 133 GLU A C 1
ATOM 1088 O O . GLU A 1 133 ? -1.393 -19.794 9.824 1.00 81.75 133 GLU A O 1
ATOM 1093 N N . GLY A 1 134 ? -2.634 -20.381 11.588 1.00 68.50 134 GLY A N 1
ATOM 1094 C CA . GLY A 1 134 ? -1.497 -20.513 12.495 1.00 68.50 134 GLY A CA 1
ATOM 1095 C C . GLY A 1 134 ? -1.928 -20.551 13.957 1.00 68.50 134 GLY A C 1
ATOM 1096 O O . GLY A 1 134 ? -2.135 -19.514 14.583 1.00 68.50 134 GLY A O 1
ATOM 1097 N N . GLY A 1 135 ? -2.036 -21.760 14.514 1.00 48.81 135 GLY A N 1
ATOM 1098 C CA . GLY A 1 135 ? -2.450 -22.045 15.896 1.00 48.81 135 GLY A CA 1
ATOM 1099 C C . GLY A 1 135 ? -1.372 -21.813 16.964 1.00 48.81 135 GLY A C 1
ATOM 1100 O O . GLY A 1 135 ? -1.257 -22.594 17.904 1.00 48.81 135 GLY A O 1
ATOM 1101 N N . GLY A 1 136 ? -0.540 -20.781 16.815 1.00 63.25 136 GLY A N 1
ATOM 1102 C CA . GLY A 1 136 ? 0.406 -20.369 17.857 1.00 63.25 136 GLY A CA 1
ATOM 1103 C C . GLY A 1 136 ? -0.247 -19.494 18.938 1.00 63.25 136 GLY A C 1
ATOM 1104 O O . GLY A 1 136 ? -1.421 -19.145 18.864 1.00 63.25 136 GLY A O 1
ATOM 1105 N N . ARG A 1 137 ? 0.542 -19.043 19.925 1.00 62.19 137 ARG A N 1
ATOM 1106 C CA . ARG A 1 137 ? 0.088 -18.128 21.000 1.00 62.19 137 ARG A CA 1
ATOM 1107 C C . ARG A 1 137 ? -0.364 -16.736 20.518 1.00 62.19 137 ARG A C 1
ATOM 1109 O O . ARG A 1 137 ? -0.892 -15.980 21.329 1.00 62.19 137 ARG A O 1
ATOM 1116 N N . SER A 1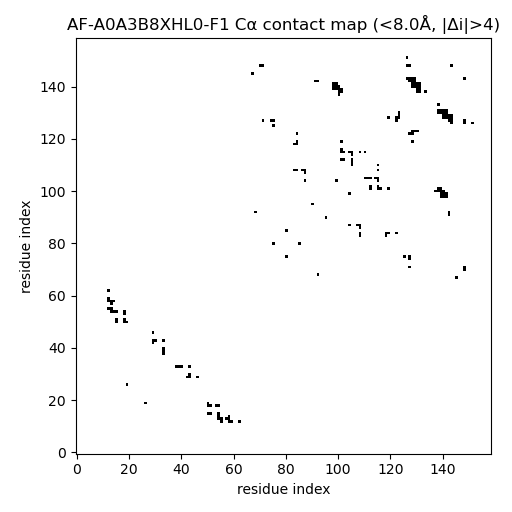 138 ? -0.163 -16.368 19.247 1.00 67.50 138 SER A N 1
ATOM 1117 C CA . SER A 1 138 ? -0.577 -15.060 18.724 1.00 67.50 138 SER A CA 1
ATOM 1118 C C . SER A 1 138 ? -1.384 -15.172 17.434 1.00 67.50 138 SER A C 1
ATOM 1120 O O . SER A 1 138 ? -0.831 -15.483 16.378 1.00 67.50 138 SER A O 1
ATOM 1122 N N . THR A 1 139 ? -2.667 -14.819 17.502 1.00 89.19 139 THR A N 1
ATOM 1123 C CA . THR A 1 139 ? -3.488 -14.556 16.318 1.00 89.19 139 THR A CA 1
ATOM 1124 C C . THR A 1 139 ? -2.893 -13.400 15.520 1.00 89.19 139 THR A C 1
ATOM 1126 O O . THR A 1 139 ? -2.575 -12.344 16.080 1.00 89.19 139 THR A O 1
ATOM 1129 N N . SER A 1 140 ? -2.745 -13.594 14.211 1.00 93.12 140 SER A N 1
ATOM 1130 C CA . SER A 1 140 ? -2.272 -12.560 13.299 1.00 93.12 140 SER A CA 1
ATOM 1131 C C . SER A 1 140 ? -3.228 -12.379 12.127 1.00 93.12 140 SER A C 1
ATOM 1133 O O . SER A 1 140 ? -3.954 -13.300 11.759 1.00 93.12 140 SER A O 1
ATOM 1135 N N . TYR A 1 141 ? -3.230 -11.173 11.574 1.00 95.06 141 TYR A N 1
ATOM 1136 C CA . TYR A 1 141 ? -4.146 -10.727 10.539 1.00 95.06 141 TYR A CA 1
ATOM 1137 C C . TYR A 1 141 ? -3.359 -10.102 9.393 1.00 95.06 141 TYR A C 1
ATOM 1139 O O . TYR A 1 141 ? -2.355 -9.410 9.604 1.00 95.06 141 TYR A O 1
ATOM 1147 N N . ARG A 1 142 ? -3.836 -10.324 8.177 1.00 95.12 142 ARG A N 1
ATOM 1148 C CA . ARG A 1 142 ? -3.319 -9.725 6.947 1.00 95.12 142 ARG A CA 1
ATOM 1149 C C . ARG A 1 142 ? -4.435 -8.997 6.213 1.00 95.12 142 ARG A C 1
ATOM 1151 O O . ARG A 1 142 ? -5.608 -9.209 6.513 1.00 95.12 142 ARG A O 1
ATOM 1158 N N . LEU A 1 143 ? -4.065 -8.165 5.249 1.00 95.38 143 LEU A N 1
ATOM 1159 C CA . LEU A 1 143 ? -5.039 -7.696 4.275 1.00 95.38 143 LEU A CA 1
ATOM 1160 C C . LEU A 1 143 ? -5.471 -8.873 3.370 1.00 95.38 143 LEU A C 1
ATOM 1162 O O . LEU A 1 143 ? -4.677 -9.801 3.147 1.00 95.38 143 LEU A O 1
ATOM 1166 N N . PRO A 1 144 ? -6.721 -8.869 2.885 1.00 94.38 144 PRO A N 1
ATOM 1167 C CA . PRO A 1 144 ? -7.196 -9.846 1.910 1.00 94.38 144 PRO A CA 1
ATOM 1168 C C . PRO A 1 144 ? -6.386 -9.759 0.613 1.00 94.38 144 PRO A C 1
ATOM 1170 O O . PRO A 1 144 ? -5.938 -8.681 0.221 1.00 94.38 144 PRO A O 1
ATOM 1173 N N . LYS A 1 145 ? -6.198 -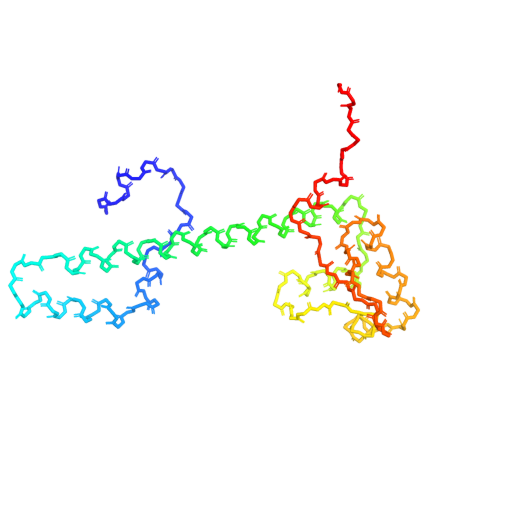10.886 -0.065 1.00 91.62 145 LYS A N 1
ATOM 1174 C CA . LYS A 1 145 ? -5.682 -10.903 -1.439 1.00 91.62 145 LYS A CA 1
ATOM 1175 C C . LYS A 1 145 ? -6.749 -10.381 -2.408 1.00 91.62 145 LYS A C 1
ATOM 1177 O O . LYS A 1 145 ? -7.914 -10.237 -2.042 1.00 91.62 145 LYS A O 1
ATOM 1182 N N . GLU A 1 146 ? -6.362 -10.092 -3.648 1.00 85.69 146 GLU A N 1
ATOM 1183 C CA . GLU A 1 146 ? -7.296 -9.574 -4.657 1.00 85.69 146 GLU A CA 1
ATOM 1184 C C . GLU A 1 146 ? -8.499 -10.490 -4.914 1.00 85.69 146 GLU A C 1
ATOM 1186 O O . GLU A 1 146 ? -9.622 -10.004 -5.032 1.00 85.69 146 GLU A O 1
ATOM 1191 N N . ASP A 1 147 ? -8.283 -11.802 -4.948 1.00 84.88 147 ASP A N 1
ATOM 1192 C CA . ASP A 1 147 ? -9.311 -12.831 -5.122 1.00 84.88 147 ASP A CA 1
ATOM 1193 C C . ASP A 1 147 ? -10.264 -12.932 -3.917 1.00 84.88 147 ASP A C 1
ATOM 1195 O O . ASP A 1 147 ? -11.453 -13.224 -4.059 1.00 84.88 147 ASP A O 1
ATOM 1199 N N . GLU A 1 148 ? -9.775 -12.603 -2.723 1.00 86.69 148 GLU A N 1
ATOM 1200 C CA . GLU A 1 148 ? -10.557 -12.637 -1.485 1.00 86.69 148 GLU A CA 1
ATOM 1201 C C . GLU A 1 148 ? -11.453 -11.396 -1.325 1.00 86.69 148 GLU A C 1
ATOM 1203 O O . GLU A 1 148 ? -12.491 -11.473 -0.668 1.00 86.69 148 GLU A O 1
ATOM 1208 N N . LEU A 1 149 ? -11.101 -10.270 -1.962 1.00 79.31 149 LEU A N 1
ATOM 1209 C CA . LEU A 1 149 ? -11.917 -9.045 -1.976 1.00 79.31 149 LEU A CA 1
ATOM 1210 C C . LEU A 1 149 ? -13.206 -9.207 -2.806 1.00 79.31 149 LEU A C 1
ATOM 1212 O O . LEU A 1 149 ? -14.224 -8.593 -2.493 1.00 79.31 149 LEU A O 1
ATOM 1216 N N . ILE A 1 150 ? -13.184 -10.040 -3.853 1.00 61.06 150 ILE A N 1
ATOM 1217 C CA . ILE A 1 150 ? -14.308 -10.218 -4.794 1.00 61.06 150 ILE A CA 1
ATOM 1218 C C . ILE A 1 150 ? -15.423 -11.083 -4.181 1.00 61.06 150 ILE A C 1
ATOM 1220 O O . ILE A 1 150 ? -16.610 -10.827 -4.395 1.00 61.06 150 ILE A O 1
ATOM 1224 N N . THR A 1 151 ? -15.059 -12.069 -3.360 1.00 54.06 151 THR A N 1
ATOM 1225 C CA . THR A 1 151 ? -16.005 -13.039 -2.777 1.00 54.06 151 THR A CA 1
ATOM 1226 C C . THR A 1 151 ? -16.956 -12.411 -1.746 1.00 54.06 151 THR A C 1
ATOM 1228 O O . THR A 1 151 ? -18.035 -12.941 -1.493 1.00 54.06 151 THR A O 1
ATOM 1231 N N . ALA A 1 152 ? -16.626 -11.241 -1.191 1.00 48.72 152 ALA A N 1
ATOM 1232 C CA . ALA A 1 152 ? -17.483 -10.546 -0.228 1.00 48.72 152 ALA A CA 1
ATOM 1233 C C . ALA A 1 152 ? -18.695 -9.824 -0.865 1.00 48.72 152 ALA A C 1
ATOM 1235 O O . ALA A 1 152 ? -19.547 -9.319 -0.135 1.00 48.72 152 ALA A O 1
ATOM 1236 N N . GLY A 1 153 ? -18.781 -9.759 -2.204 1.00 44.31 153 GLY A N 1
ATOM 1237 C CA . GLY A 1 153 ? -19.793 -8.980 -2.933 1.00 44.31 153 GLY A CA 1
ATOM 1238 C C . GLY A 1 153 ? -20.750 -9.765 -3.838 1.00 44.31 153 GLY A C 1
ATOM 1239 O O . GLY A 1 153 ? -21.582 -9.143 -4.495 1.00 44.31 153 GLY A O 1
ATOM 1240 N N . GLY A 1 154 ? -20.667 -11.097 -3.904 1.00 35.38 154 GLY A N 1
ATOM 1241 C CA . GLY A 1 154 ? -21.471 -11.884 -4.842 1.00 35.38 154 GLY A CA 1
ATOM 1242 C C . GLY A 1 154 ? -21.908 -13.225 -4.277 1.00 35.38 154 GLY A C 1
ATOM 1243 O O . GLY A 1 154 ? -21.120 -14.164 -4.218 1.00 35.38 154 GLY A O 1
ATOM 1244 N N . SER A 1 155 ? -23.191 -13.335 -3.926 1.00 29.03 155 SER A N 1
ATOM 1245 C CA . SER A 1 155 ? -23.863 -14.632 -3.843 1.00 29.03 155 SER A CA 1
ATOM 1246 C C . SER A 1 155 ? -23.655 -15.385 -5.163 1.00 29.03 155 SER A C 1
ATOM 1248 O O . SER A 1 155 ? -23.956 -14.819 -6.221 1.00 29.03 155 SER A O 1
ATOM 1250 N N . PRO A 1 156 ? -23.187 -16.644 -5.152 1.00 40.28 156 PRO A N 1
ATOM 1251 C CA . PRO A 1 156 ? -23.165 -17.445 -6.360 1.00 40.28 156 PRO A CA 1
ATOM 1252 C C . PRO A 1 156 ? -24.618 -17.769 -6.710 1.00 40.28 156 PRO A C 1
ATOM 1254 O O . PRO A 1 156 ? -25.279 -18.551 -6.028 1.00 40.28 156 PRO A O 1
ATOM 1257 N N . THR A 1 157 ? -25.140 -17.124 -7.753 1.00 40.41 157 THR A N 1
ATOM 1258 C CA . THR A 1 157 ? -26.359 -17.611 -8.396 1.00 40.41 157 THR A CA 1
ATOM 1259 C C . THR A 1 157 ? -25.980 -18.913 -9.078 1.00 40.41 157 THR A C 1
ATOM 1261 O O . THR A 1 157 ? -25.175 -18.922 -10.007 1.00 40.41 157 THR A O 1
ATOM 1264 N N . SER A 1 158 ? -26.502 -20.004 -8.529 1.00 35.59 158 SER A N 1
ATOM 1265 C CA . SER A 1 158 ? -26.397 -21.351 -9.064 1.00 35.59 158 SER A CA 1
ATOM 1266 C C . SER A 1 158 ? -26.799 -21.383 -10.538 1.00 35.59 158 SER A C 1
ATOM 1268 O O . SER A 1 158 ? -27.851 -20.855 -10.906 1.00 35.59 158 SER A O 1
ATOM 1270 N N . ILE A 1 159 ? -25.976 -22.044 -11.348 1.00 44.16 159 ILE A N 1
ATOM 1271 C CA . ILE A 1 159 ? -26.402 -22.736 -12.566 1.00 44.16 159 ILE A CA 1
ATOM 1272 C C . ILE A 1 159 ? -26.039 -24.201 -12.363 1.00 44.16 159 ILE A C 1
ATOM 1274 O O . ILE A 1 159 ? -24.915 -24.445 -11.866 1.00 44.16 159 ILE A O 1
#

Radius of gyration: 23.25 Å; Cα contacts (8 Å, |Δi|>4): 107; chains: 1; bounding box: 62×31×60 Å

Sequence (159 aa):
MALARADQARERFYSMSAQIELERRAYYDQLEGQQRGDTDITPWLDWFLKCLGRAIEQADEMLGSVLYKARVWQQANLKPVNDRQRLVLNRMLDDFRGHMNTSKYAKLAKCSTDTALRDIRDLVERGLLVQNEGGGRSTSYRLPKEDELITAGGSPTSI

Solvent-accessible surface area (backbone atoms only — not comparable to full-atom values): 9444 Å² total; per-residue (Å²): 116,75,65,72,68,71,67,75,62,92,71,81,76,51,51,62,69,60,43,47,63,78,39,44,65,62,54,50,54,48,53,52,51,60,75,76,52,69,95,71,57,61,68,52,52,53,51,49,54,52,49,50,48,52,21,48,52,52,27,49,54,51,50,51,54,52,52,50,53,49,53,55,49,55,63,42,60,77,55,79,66,53,74,52,55,47,51,51,51,54,48,58,74,54,94,51,84,84,65,46,32,46,69,59,43,12,64,76,54,72,48,52,57,69,56,28,46,51,55,48,48,54,34,36,78,68,54,60,29,36,76,56,94,59,96,60,100,60,69,36,32,38,72,54,53,78,76,57,57,56,63,81,77,55,81,81,80,84,128

Nearest PDB structures (foldseek):
  3eco-assembly1_A  TM=6.538E-01  e=2.013E-03  Staphylococcus aureus subsp. aureus Mu50
  4a6d-assembly1_A  TM=6.282E-01  e=2.884E-03  Homo sapiens
  5ey2-assembly1_C  TM=4.544E-01  e=3.451E-03  Bacillus cereus ATCC 14579
  2obp-assembly2_B  TM=6.628E-01  e=3.791E-02  Cupriavidus pinatubonensis JMP134
  5lnh-assembly1_A  TM=4.500E-01  e=9.557E-03  Bacillus subtilis subsp. subtilis str. 168

Mean predicted aligned error: 10.97 Å

Secondary structure (DSSP, 8-state):
--HHHHS--SS----HHHHHHHTHHHHHHHHHHHHHS-S--HHHHHHHHHHHHHHHHHHHHHHHHHHHHHHHHHHHHTSPPPHHHHHHHHHHHSS--S-B-HHHHHHHHT--HHHHHHHHHHHHHTTSSEEPS--SSS--EEPPPHHHHHGGG------

pLDDT: mean 81.26, std 16.6, range [29.03, 97.38]